Protein AF-A0A354D2M6-F1 (afdb_monomer_lite)

Radius of gyration: 13.36 Å; chains: 1; bounding box: 38×28×26 Å

Sequence (64 aa):
MSLLHKPTYYLWRSDFSSQEEFEAERKKYTDIGFRVVTFSDGDPDADIHNGIRALIKNHLSDTD

Secondary structure (DSSP, 8-state):
----PPPEEEEEGGG-SSHHHHHHHHHHHHHTT-EEEEE----TTTHHHHHHHHHHHHHHTT--

Foldseek 3Di:
DPPPQAAEDEEEPVVDPDPVVRVVVQVVSVVVRHHYHYHYDDDPVPGVVVVVVVVVCSVVVSVD

Structure (mmCIF, N/CA/C/O backbone):
data_AF-A0A354D2M6-F1
#
_entry.id   AF-A0A354D2M6-F1
#
loop_
_atom_site.group_PDB
_atom_site.id
_atom_site.type_symbol
_atom_site.label_atom_id
_atom_site.label_alt_id
_atom_site.label_comp_id
_atom_site.label_asym_id
_atom_site.label_entity_id
_atom_site.label_seq_id
_atom_site.pdbx_PDB_ins_code
_atom_site.Cartn_x
_atom_site.Cartn_y
_atom_site.Cartn_z
_atom_site.occupancy
_atom_site.B_iso_or_equiv
_atom_site.auth_seq_id
_atom_site.auth_comp_id
_atom_site.auth_asym_id
_atom_site.auth_atom_id
_atom_site.pdbx_PDB_model_num
ATOM 1 N N . MET A 1 1 ? -21.729 -18.085 -2.208 1.00 41.59 1 MET A N 1
ATOM 2 C CA . MET A 1 1 ? -21.078 -17.198 -1.224 1.00 41.59 1 MET A CA 1
ATOM 3 C C . MET A 1 1 ? -20.019 -16.435 -1.987 1.00 41.59 1 MET A C 1
ATOM 5 O O . MET A 1 1 ? -19.027 -17.042 -2.353 1.00 41.59 1 MET A O 1
ATOM 9 N N . SER A 1 2 ? -20.267 -15.175 -2.341 1.00 52.81 2 SER A N 1
ATOM 10 C CA . SER A 1 2 ? -19.217 -14.329 -2.913 1.00 52.81 2 SER A CA 1
ATOM 11 C C . SER A 1 2 ? -18.167 -14.121 -1.826 1.00 52.81 2 SER A C 1
ATOM 13 O O . SER A 1 2 ? -18.486 -13.531 -0.790 1.00 52.81 2 SER A O 1
ATOM 15 N N . LEU A 1 3 ? -16.959 -14.650 -2.016 1.00 55.91 3 LEU A N 1
ATOM 16 C CA . LEU A 1 3 ? -15.805 -14.244 -1.223 1.00 55.91 3 LEU A CA 1
ATOM 17 C C . LEU A 1 3 ? -15.707 -12.723 -1.379 1.00 55.91 3 LEU A C 1
ATOM 19 O O . LEU A 1 3 ? -15.543 -12.220 -2.487 1.00 55.91 3 LEU A O 1
ATOM 23 N N . LEU A 1 4 ? -15.965 -11.979 -0.301 1.00 59.94 4 LEU A N 1
ATOM 24 C CA . LEU A 1 4 ? -15.915 -10.523 -0.336 1.00 59.94 4 LEU A CA 1
ATOM 25 C C . LEU A 1 4 ? -14.438 -10.143 -0.488 1.00 59.94 4 LEU A C 1
ATOM 27 O O . LEU A 1 4 ? -13.680 -10.154 0.481 1.00 59.94 4 LEU A O 1
ATOM 31 N N . HIS A 1 5 ? -14.043 -9.916 -1.735 1.00 73.62 5 HIS A N 1
ATOM 32 C CA . HIS A 1 5 ? -12.701 -9.554 -2.165 1.00 73.62 5 HIS A CA 1
ATOM 33 C C . HIS A 1 5 ? -12.174 -8.409 -1.299 1.00 73.62 5 HIS A C 1
ATOM 35 O O . HIS A 1 5 ? -12.800 -7.344 -1.218 1.00 73.62 5 HIS A O 1
ATOM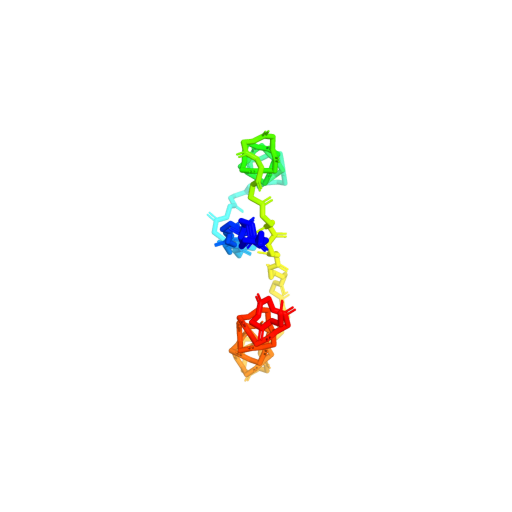 41 N N . LYS A 1 6 ? -11.049 -8.617 -0.605 1.00 77.50 6 LYS A N 1
ATOM 42 C CA . LYS A 1 6 ? -10.478 -7.550 0.223 1.00 77.50 6 LYS A CA 1
ATOM 43 C C . LYS A 1 6 ? -9.954 -6.461 -0.714 1.00 77.50 6 LYS A C 1
ATOM 45 O O . LYS A 1 6 ? -9.185 -6.768 -1.627 1.00 77.50 6 LYS A O 1
ATOM 50 N N . PRO A 1 7 ? -10.344 -5.192 -0.533 1.00 85.38 7 PRO A N 1
ATOM 51 C CA . PRO A 1 7 ? -9.807 -4.127 -1.362 1.00 85.38 7 PRO A CA 1
ATOM 52 C C . PRO A 1 7 ? -8.291 -4.025 -1.147 1.00 85.38 7 PRO A C 1
ATOM 54 O O . PRO A 1 7 ? -7.784 -4.221 -0.038 1.00 85.38 7 PRO A O 1
ATOM 57 N N . THR A 1 8 ? -7.555 -3.752 -2.225 1.00 87.38 8 THR A N 1
ATOM 58 C CA . THR A 1 8 ? -6.093 -3.625 -2.184 1.00 87.38 8 THR A CA 1
ATOM 59 C C . THR A 1 8 ? -5.695 -2.152 -2.185 1.00 87.38 8 THR A C 1
ATOM 61 O O . THR A 1 8 ? -6.197 -1.380 -3.000 1.00 87.38 8 THR A O 1
ATOM 64 N N . TYR A 1 9 ? -4.791 -1.771 -1.283 1.00 88.44 9 TYR A N 1
ATOM 65 C CA . TYR A 1 9 ? -4.212 -0.431 -1.193 1.00 88.44 9 TYR A CA 1
ATOM 66 C C . TYR A 1 9 ? -2.712 -0.484 -1.489 1.00 88.44 9 TYR A C 1
ATOM 68 O O . TYR A 1 9 ? -1.996 -1.327 -0.941 1.00 88.44 9 TYR A O 1
ATOM 76 N N . TYR A 1 10 ? -2.240 0.407 -2.356 1.00 86.38 10 TYR A N 1
ATOM 77 C CA . TYR A 1 10 ? -0.855 0.443 -2.819 1.00 86.38 10 TYR A CA 1
ATOM 78 C C . TYR A 1 10 ? -0.111 1.613 -2.183 1.00 86.38 10 TYR A C 1
ATOM 80 O O . TYR A 1 10 ? -0.638 2.720 -2.115 1.00 86.38 10 TYR A O 1
ATOM 88 N N . LEU A 1 11 ? 1.112 1.357 -1.725 1.00 87.88 11 LEU A N 1
ATOM 89 C CA . LEU A 1 11 ? 1.985 2.343 -1.095 1.00 87.88 11 LEU A CA 1
ATOM 90 C C . LEU A 1 11 ? 3.371 2.302 -1.737 1.00 87.88 11 LEU A C 1
ATOM 92 O O . LEU A 1 11 ? 3.976 1.231 -1.791 1.00 87.88 11 LEU A O 1
ATOM 96 N N . TRP A 1 12 ? 3.908 3.453 -2.138 1.00 87.00 12 TRP A N 1
ATOM 97 C CA . TRP A 1 12 ? 5.338 3.602 -2.409 1.00 87.00 12 TRP A CA 1
ATOM 98 C C . TRP A 1 12 ? 6.048 4.105 -1.163 1.00 87.00 12 TRP A C 1
ATOM 100 O O . TRP A 1 12 ? 5.600 5.044 -0.512 1.00 87.00 12 TRP A O 1
ATOM 110 N N . ARG A 1 13 ? 7.185 3.497 -0.820 1.00 85.81 13 ARG A N 1
ATOM 111 C CA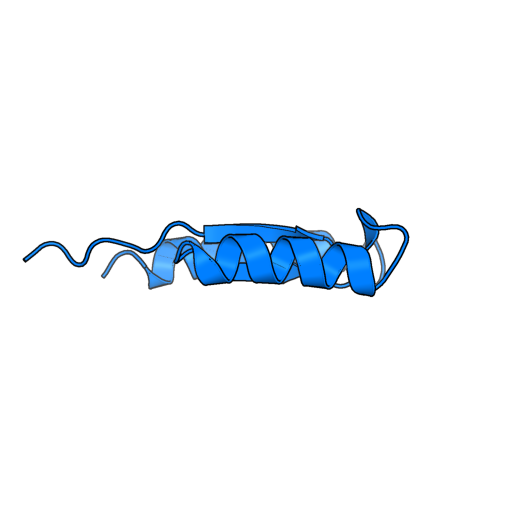 . ARG A 1 13 ? 7.979 3.930 0.333 1.00 85.81 13 ARG A CA 1
ATOM 112 C C . ARG A 1 13 ? 8.483 5.366 0.167 1.00 85.81 13 ARG A C 1
ATOM 114 O O . ARG A 1 13 ? 8.563 6.078 1.166 1.00 85.81 13 ARG A O 1
ATOM 121 N N . SER A 1 14 ? 8.779 5.766 -1.066 1.00 84.62 14 SER A N 1
ATOM 122 C CA . SER A 1 14 ? 9.325 7.074 -1.448 1.00 84.62 14 SER A CA 1
ATOM 123 C C . SER A 1 14 ? 8.336 8.234 -1.295 1.00 84.62 14 SER A C 1
ATOM 125 O O . SER A 1 14 ?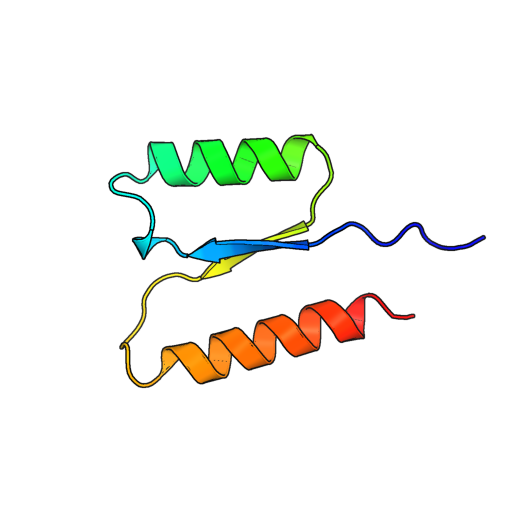 8.772 9.376 -1.202 1.00 84.62 14 SER A O 1
ATOM 127 N N . ASP A 1 15 ? 7.030 7.960 -1.191 1.00 86.81 15 ASP A N 1
ATOM 128 C CA . ASP A 1 15 ? 6.014 8.987 -0.901 1.00 86.81 15 ASP A CA 1
ATOM 129 C C . ASP A 1 15 ? 6.086 9.507 0.548 1.00 86.81 15 ASP A C 1
ATOM 131 O O . ASP A 1 15 ? 5.430 10.489 0.894 1.00 86.81 15 ASP A O 1
ATOM 135 N N . PHE A 1 16 ? 6.870 8.855 1.415 1.00 87.81 16 PHE A N 1
ATOM 136 C CA . PHE A 1 16 ? 6.932 9.154 2.844 1.00 87.81 16 PHE A CA 1
ATOM 137 C C . PHE A 1 16 ? 8.328 9.602 3.258 1.00 87.81 16 PHE A C 1
ATOM 139 O O . PHE A 1 16 ? 9.317 8.890 3.057 1.00 87.81 16 PHE A O 1
ATOM 146 N N . SER A 1 17 ? 8.388 10.734 3.955 1.00 88.88 17 SER A N 1
ATOM 147 C CA . SER A 1 17 ? 9.632 11.302 4.483 1.00 88.88 17 SER A CA 1
ATOM 148 C C . SER A 1 17 ? 10.289 10.410 5.543 1.00 88.88 17 SER A C 1
ATOM 150 O O . SER A 1 17 ? 11.514 10.380 5.650 1.00 88.88 17 SER A O 1
ATOM 152 N N . SER A 1 18 ? 9.492 9.639 6.293 1.00 92.50 18 SER A N 1
ATOM 153 C CA . SER A 1 18 ? 9.962 8.833 7.428 1.00 92.50 18 SER A CA 1
ATOM 154 C C . SER A 1 18 ? 9.411 7.406 7.408 1.00 92.50 18 SER A C 1
ATOM 156 O O . SER A 1 18 ? 8.352 7.130 6.845 1.00 92.50 18 SER A O 1
ATOM 158 N N . GLN A 1 19 ? 10.126 6.481 8.058 1.00 90.56 19 GLN A N 1
ATOM 159 C CA . GLN A 1 19 ? 9.691 5.082 8.181 1.00 90.56 19 GLN A CA 1
ATOM 160 C C . GLN A 1 19 ? 8.426 4.963 9.035 1.00 90.56 19 GLN A C 1
ATOM 162 O O . GLN A 1 19 ? 7.512 4.224 8.682 1.00 90.56 19 GLN A O 1
ATOM 167 N N . GLU A 1 20 ? 8.352 5.740 10.114 1.00 96.12 20 GLU A N 1
ATOM 168 C CA . GLU A 1 20 ? 7.201 5.766 11.018 1.00 96.12 20 GLU A CA 1
ATOM 169 C C . GLU A 1 20 ? 5.917 6.216 10.308 1.00 96.12 20 GLU A C 1
ATOM 171 O O . GLU A 1 20 ? 4.870 5.601 10.498 1.00 96.12 20 GLU A O 1
ATOM 176 N N . GLU A 1 21 ? 5.993 7.234 9.444 1.00 94.75 21 GLU A N 1
ATOM 177 C CA . GLU A 1 21 ? 4.843 7.724 8.667 1.00 94.75 21 GLU A CA 1
ATOM 178 C C . GLU A 1 21 ? 4.328 6.659 7.691 1.00 94.75 21 GLU A C 1
ATOM 180 O O . GLU A 1 21 ? 3.126 6.395 7.618 1.00 94.75 21 GLU A O 1
ATOM 185 N N . PHE A 1 22 ? 5.245 5.987 6.995 1.00 93.50 22 PHE A N 1
ATOM 186 C CA . PHE A 1 22 ? 4.913 4.881 6.103 1.00 93.50 22 PHE A CA 1
ATOM 187 C C . PHE A 1 22 ? 4.250 3.714 6.851 1.00 93.50 22 PHE A C 1
ATOM 189 O O . PHE A 1 22 ? 3.241 3.165 6.399 1.00 93.50 22 PHE A O 1
ATOM 196 N N . GLU A 1 23 ? 4.789 3.326 8.009 1.00 94.94 23 GLU A N 1
ATOM 197 C CA . GLU A 1 23 ? 4.222 2.241 8.813 1.00 94.94 23 GLU A CA 1
ATOM 198 C C . GLU A 1 23 ? 2.875 2.610 9.428 1.00 94.94 23 GLU A C 1
ATOM 200 O O . GLU A 1 23 ? 1.992 1.751 9.497 1.00 94.94 23 GLU A O 1
ATOM 205 N N . ALA A 1 24 ? 2.679 3.870 9.819 1.00 96.75 24 ALA A N 1
ATOM 206 C CA . ALA A 1 24 ? 1.398 4.362 10.305 1.00 96.75 24 ALA A CA 1
ATOM 207 C C . ALA A 1 24 ? 0.310 4.247 9.225 1.00 96.75 24 ALA A C 1
ATOM 209 O O . ALA A 1 24 ? -0.761 3.697 9.497 1.00 96.75 24 ALA A O 1
ATOM 210 N N . GLU A 1 25 ? 0.591 4.675 7.989 1.00 95.44 25 GLU A N 1
ATOM 211 C CA . GLU A 1 25 ? -0.366 4.579 6.879 1.00 95.44 25 GLU A CA 1
ATOM 212 C C . GLU A 1 25 ? -0.620 3.114 6.483 1.00 95.44 25 GLU A C 1
ATOM 214 O O . GLU A 1 25 ? -1.768 2.684 6.339 1.00 95.44 25 GLU A O 1
ATOM 219 N N . ARG A 1 26 ? 0.437 2.293 6.398 1.00 94.88 26 ARG A N 1
ATOM 220 C CA . ARG A 1 26 ? 0.311 0.851 6.137 1.00 94.88 26 ARG A CA 1
ATOM 221 C C . ARG A 1 26 ? -0.549 0.160 7.197 1.00 94.88 26 ARG A C 1
ATOM 223 O O . ARG A 1 26 ? -1.407 -0.660 6.858 1.00 94.88 26 ARG A O 1
ATOM 230 N N . LYS A 1 27 ? -0.335 0.478 8.478 1.00 96.44 27 LYS A N 1
ATOM 231 C CA . LYS A 1 27 ? -1.087 -0.097 9.599 1.00 96.44 27 LYS A CA 1
ATOM 232 C C . LYS A 1 27 ? -2.548 0.331 9.563 1.00 96.44 27 LYS A C 1
ATOM 234 O O . LYS A 1 27 ? -3.408 -0.531 9.697 1.00 96.44 27 LYS A O 1
ATOM 239 N N . LYS A 1 28 ? -2.824 1.614 9.316 1.00 96.44 28 LYS A N 1
ATOM 240 C CA . LYS A 1 28 ? -4.183 2.156 9.181 1.00 96.44 28 LYS A CA 1
ATOM 241 C C . LYS A 1 28 ? -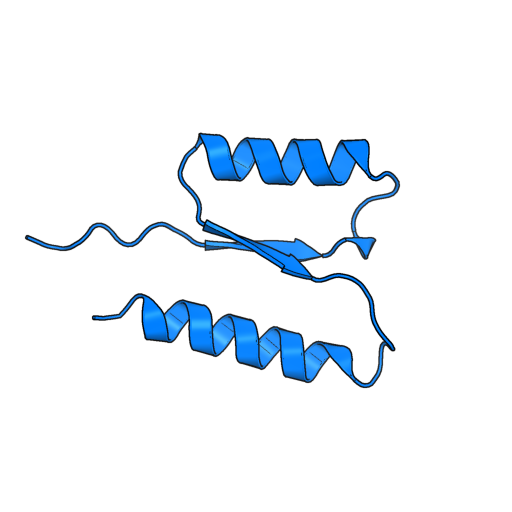5.010 1.362 8.170 1.00 96.44 28 LYS A C 1
ATOM 243 O O . LYS A 1 28 ? -6.098 0.917 8.513 1.00 96.44 28 LYS A O 1
ATOM 248 N N . TYR A 1 29 ? -4.487 1.130 6.963 1.00 93.31 29 TYR A N 1
ATOM 249 C CA . TYR A 1 29 ? -5.221 0.385 5.932 1.00 93.31 29 TYR A CA 1
ATOM 250 C C . TYR A 1 29 ? -5.322 -1.117 6.219 1.00 93.31 29 TYR A C 1
ATOM 252 O O . TYR A 1 29 ? -6.349 -1.734 5.937 1.00 93.31 29 TYR A O 1
ATOM 260 N N . THR A 1 30 ? -4.291 -1.706 6.828 1.00 92.81 30 THR A N 1
ATOM 261 C CA . THR A 1 30 ? -4.329 -3.118 7.239 1.00 92.81 30 THR A CA 1
ATOM 262 C C . THR A 1 30 ? -5.398 -3.359 8.312 1.00 92.81 30 THR A C 1
ATOM 264 O O . THR A 1 30 ? -6.131 -4.343 8.232 1.00 92.81 30 THR A O 1
ATOM 267 N N . ASP A 1 31 ? -5.520 -2.451 9.286 1.00 95.56 31 ASP A N 1
ATOM 268 C CA . ASP A 1 31 ? -6.479 -2.535 10.396 1.00 95.56 31 ASP A CA 1
ATOM 269 C C . ASP A 1 31 ? -7.937 -2.472 9.913 1.00 95.56 31 ASP A C 1
ATOM 271 O O . ASP A 1 31 ? -8.779 -3.250 10.356 1.00 95.56 31 ASP A O 1
ATOM 275 N N . ILE A 1 32 ? -8.217 -1.645 8.898 1.00 92.81 32 ILE A N 1
ATOM 276 C CA . ILE A 1 32 ? -9.544 -1.562 8.263 1.00 92.81 32 ILE A CA 1
ATOM 277 C C . ILE A 1 32 ? -9.802 -2.672 7.224 1.00 92.81 32 ILE A C 1
ATOM 279 O O . ILE A 1 32 ? -10.806 -2.645 6.513 1.00 92.81 32 ILE A O 1
ATOM 283 N N . GLY A 1 33 ? -8.913 -3.667 7.133 1.00 89.19 33 GLY A N 1
ATOM 284 C CA . GLY A 1 33 ? -9.135 -4.898 6.375 1.00 89.19 33 GLY A CA 1
ATOM 285 C C . GLY A 1 33 ? -8.650 -4.888 4.926 1.00 89.19 33 GLY A C 1
ATOM 286 O O . GLY A 1 33 ? -8.946 -5.839 4.197 1.00 89.19 33 GLY A O 1
ATOM 287 N N . PHE A 1 34 ? -7.892 -3.873 4.503 1.00 90.69 34 PHE A N 1
ATOM 288 C CA . PHE A 1 34 ? -7.297 -3.859 3.168 1.00 90.69 34 PHE A CA 1
ATOM 289 C C . PHE A 1 34 ? -6.104 -4.805 3.097 1.00 90.69 34 PHE A C 1
ATOM 291 O O . PHE A 1 34 ? -5.346 -4.997 4.051 1.00 90.69 34 PHE A O 1
ATOM 298 N N . ARG A 1 35 ? -5.880 -5.336 1.900 1.00 88.88 35 ARG A N 1
ATOM 299 C CA . ARG A 1 35 ? -4.586 -5.894 1.533 1.00 88.88 35 ARG A CA 1
ATOM 300 C C . ARG A 1 35 ? -3.656 -4.736 1.173 1.00 88.88 35 ARG A C 1
ATOM 302 O O . ARG A 1 35 ? -3.900 -4.047 0.190 1.00 88.88 35 ARG A O 1
ATOM 309 N N . VAL A 1 36 ? -2.599 -4.511 1.948 1.00 89.38 36 VAL A N 1
ATOM 310 C CA . VAL A 1 36 ? -1.648 -3.422 1.671 1.00 89.38 36 VAL A CA 1
ATOM 311 C C . VAL A 1 36 ? -0.414 -3.961 0.956 1.00 89.38 36 VAL A C 1
ATOM 313 O O . VAL A 1 36 ? 0.251 -4.867 1.458 1.00 89.38 36 VAL A O 1
ATOM 316 N N . VAL A 1 37 ? -0.112 -3.402 -0.213 1.00 86.50 37 VAL A N 1
ATOM 317 C CA . VAL A 1 37 ? 1.030 -3.774 -1.056 1.00 86.50 37 VAL A CA 1
ATOM 318 C C . VAL A 1 37 ? 2.003 -2.608 -1.088 1.00 86.50 37 VAL A C 1
ATOM 320 O O . VAL A 1 37 ? 1.622 -1.481 -1.394 1.00 86.50 37 VAL A O 1
ATOM 323 N N . THR A 1 38 ? 3.256 -2.888 -0.755 1.00 86.56 38 THR A N 1
ATOM 324 C CA . THR A 1 38 ? 4.289 -1.869 -0.580 1.00 86.56 38 THR A CA 1
ATOM 325 C C . THR A 1 38 ? 5.381 -2.018 -1.626 1.00 86.56 38 THR A C 1
ATOM 327 O O . THR A 1 38 ? 5.926 -3.111 -1.782 1.00 86.56 38 THR A O 1
ATOM 330 N N . PHE A 1 39 ? 5.730 -0.917 -2.280 1.00 80.38 39 PHE A N 1
ATOM 331 C CA . PHE A 1 39 ? 6.858 -0.812 -3.195 1.00 80.38 39 PHE A CA 1
ATOM 332 C C . PHE A 1 39 ? 8.001 -0.076 -2.499 1.00 80.38 39 PHE A C 1
ATOM 334 O O . PHE A 1 39 ? 7.800 1.003 -1.941 1.00 80.38 39 PHE A O 1
ATOM 341 N N . SER A 1 40 ? 9.186 -0.672 -2.510 1.00 72.25 40 SER A N 1
ATOM 342 C CA . SER A 1 40 ? 10.420 -0.029 -2.060 1.00 72.25 40 SER A CA 1
ATOM 343 C C . SER A 1 40 ? 11.178 0.403 -3.302 1.00 72.25 40 SER A C 1
ATOM 345 O O . SER A 1 40 ? 11.327 -0.418 -4.199 1.00 72.25 40 SER A O 1
ATOM 347 N N . ASP A 1 41 ? 11.638 1.652 -3.352 1.00 66.88 41 ASP A N 1
ATOM 348 C CA . ASP A 1 41 ? 12.446 2.164 -4.463 1.00 66.88 41 ASP A CA 1
ATOM 349 C C . ASP A 1 41 ? 13.694 1.281 -4.656 1.00 66.88 41 ASP A C 1
ATOM 351 O O . ASP A 1 41 ? 14.610 1.278 -3.828 1.00 66.88 41 ASP A O 1
ATOM 355 N N . GLY A 1 42 ? 13.693 0.472 -5.713 1.00 63.16 42 GLY A N 1
ATOM 356 C CA . GLY A 1 42 ? 14.892 0.086 -6.442 1.00 63.16 42 GLY A CA 1
ATOM 357 C C . GLY A 1 42 ? 15.075 1.009 -7.649 1.00 63.16 42 GLY A C 1
ATOM 358 O O . GLY A 1 42 ? 14.281 1.922 -7.858 1.00 63.16 42 GLY A O 1
ATOM 359 N N . ASP A 1 43 ? 16.143 0.782 -8.421 1.00 54.91 43 ASP A N 1
ATOM 360 C CA . ASP A 1 43 ? 16.542 1.612 -9.567 1.00 54.91 43 ASP A CA 1
ATOM 361 C C . ASP A 1 43 ? 15.331 2.090 -10.409 1.00 54.91 43 ASP A C 1
ATOM 363 O O . ASP A 1 43 ? 14.536 1.255 -10.864 1.00 54.91 43 ASP A O 1
ATOM 367 N N . PRO A 1 44 ? 15.169 3.413 -10.616 1.00 56.16 44 PRO A N 1
ATOM 368 C CA . PRO A 1 44 ? 13.941 4.009 -11.148 1.00 56.16 44 PRO A CA 1
ATOM 369 C C . PRO A 1 44 ? 13.575 3.528 -12.562 1.00 56.16 44 PRO A C 1
ATOM 371 O O . PRO A 1 44 ? 12.416 3.646 -12.961 1.00 56.16 44 PRO A O 1
ATOM 374 N N . ASP A 1 45 ? 14.525 2.950 -13.305 1.00 56.84 45 ASP A N 1
ATOM 375 C CA . ASP A 1 45 ? 14.313 2.407 -14.652 1.00 56.84 45 ASP A CA 1
ATOM 376 C C . ASP A 1 45 ? 13.796 0.949 -14.631 1.00 56.84 45 ASP A C 1
ATOM 378 O O . ASP A 1 45 ? 13.092 0.502 -15.540 1.00 56.84 45 ASP A O 1
ATOM 382 N N . ALA A 1 46 ? 14.080 0.193 -13.563 1.00 55.91 46 ALA A N 1
ATOM 383 C CA . ALA A 1 46 ? 13.722 -1.223 -13.440 1.00 55.91 46 ALA A CA 1
ATOM 384 C C . ALA A 1 46 ? 12.396 -1.470 -12.687 1.00 55.91 46 ALA A C 1
ATOM 386 O O . ALA A 1 46 ? 11.786 -2.539 -12.826 1.00 55.91 46 ALA A O 1
ATOM 387 N N . ASP A 1 47 ? 11.927 -0.501 -11.898 1.00 67.88 47 ASP A N 1
ATOM 388 C CA . ASP A 1 47 ? 10.906 -0.747 -10.874 1.00 67.88 47 ASP A CA 1
ATOM 389 C C . ASP A 1 47 ? 9.450 -0.649 -11.372 1.00 67.88 47 ASP A C 1
ATOM 391 O O . ASP A 1 47 ? 8.586 -1.417 -10.937 1.00 67.88 47 ASP A O 1
ATOM 395 N N . ILE A 1 48 ? 9.150 0.191 -12.372 1.00 70.88 48 ILE A N 1
ATOM 396 C CA . ILE A 1 48 ? 7.758 0.388 -12.831 1.00 70.88 48 ILE A CA 1
ATOM 397 C C . ILE A 1 48 ? 7.147 -0.874 -13.460 1.00 70.88 48 ILE A C 1
ATOM 399 O O . ILE A 1 48 ? 5.965 -1.171 -13.270 1.00 70.88 48 ILE A O 1
ATOM 403 N N . HIS A 1 49 ? 7.957 -1.678 -14.154 1.00 69.12 49 HIS A N 1
ATOM 404 C CA . HIS A 1 49 ? 7.516 -2.951 -14.726 1.00 69.12 49 HIS A CA 1
ATOM 405 C C . HIS A 1 49 ? 7.179 -3.984 -13.644 1.00 69.12 49 HIS A C 1
AT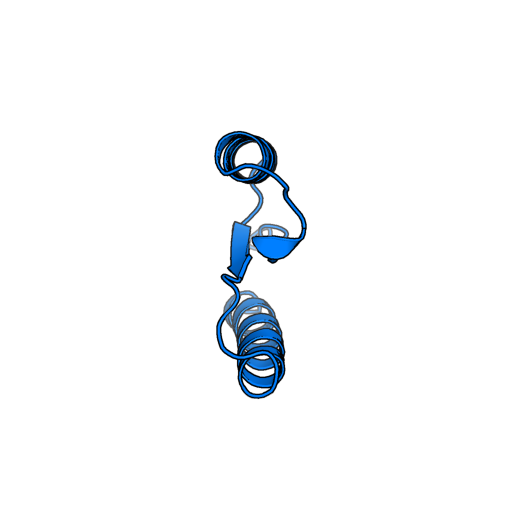OM 407 O O . HIS A 1 49 ? 6.214 -4.742 -13.795 1.00 69.12 49 HIS A O 1
ATOM 413 N N . ASN A 1 50 ? 7.939 -4.010 -12.546 1.00 69.88 50 ASN A N 1
ATOM 414 C CA . ASN A 1 50 ? 7.650 -4.863 -11.394 1.00 69.88 50 ASN A CA 1
ATOM 415 C C . ASN A 1 50 ? 6.403 -4.375 -10.654 1.00 69.88 50 ASN A C 1
ATOM 417 O O . ASN A 1 50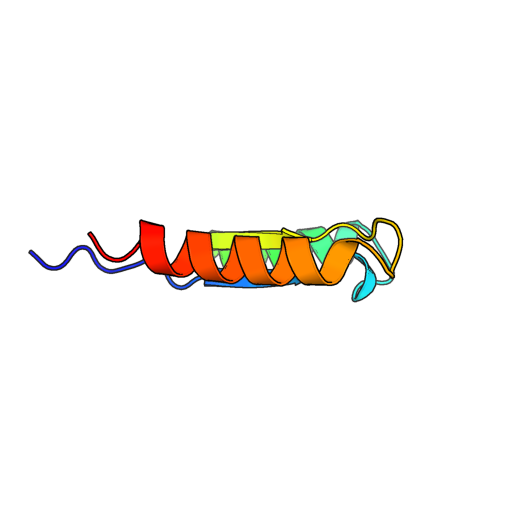 ? 5.546 -5.195 -10.319 1.00 69.88 50 ASN A O 1
ATOM 421 N N . GLY A 1 51 ? 6.256 -3.054 -10.515 1.00 71.75 51 GLY A N 1
ATOM 422 C CA . GLY A 1 51 ? 5.058 -2.395 -10.009 1.00 71.75 51 GLY A CA 1
ATOM 423 C C . GLY A 1 51 ? 3.801 -2.848 -10.742 1.00 71.75 51 GLY A C 1
ATOM 424 O O . GLY A 1 51 ? 2.918 -3.467 -10.151 1.00 71.75 51 GLY A O 1
ATOM 425 N N . ILE A 1 52 ? 3.761 -2.648 -12.061 1.00 78.00 52 ILE A N 1
ATOM 426 C CA . ILE A 1 52 ? 2.617 -3.016 -12.906 1.00 78.00 52 ILE A CA 1
ATOM 427 C C . ILE A 1 52 ? 2.360 -4.532 -12.886 1.00 78.00 52 ILE A C 1
ATOM 429 O O . ILE A 1 52 ? 1.209 -4.960 -12.787 1.00 78.00 52 ILE A O 1
ATOM 433 N N . ARG A 1 53 ? 3.400 -5.380 -12.920 1.00 73.62 53 ARG A N 1
ATOM 434 C CA . ARG A 1 53 ? 3.221 -6.841 -12.804 1.00 73.62 53 ARG A CA 1
ATOM 435 C C . ARG A 1 53 ? 2.620 -7.246 -11.461 1.00 73.62 53 ARG A C 1
ATOM 437 O O . ARG A 1 53 ? 1.792 -8.154 -11.430 1.00 73.62 53 ARG A O 1
ATOM 444 N N . ALA A 1 54 ? 3.028 -6.607 -10.368 1.00 72.12 54 ALA A N 1
ATOM 445 C CA . ALA A 1 54 ? 2.457 -6.851 -9.050 1.00 72.12 54 ALA A CA 1
ATOM 446 C C . ALA A 1 54 ? 0.992 -6.395 -8.983 1.00 72.12 54 ALA A C 1
ATOM 448 O O . ALA A 1 54 ? 0.167 -7.147 -8.468 1.00 72.12 54 ALA A O 1
ATOM 449 N N . LEU A 1 55 ? 0.651 -5.235 -9.568 1.00 74.94 55 LEU A N 1
ATOM 450 C CA . LEU A 1 55 ? -0.738 -4.770 -9.705 1.00 74.94 55 LEU A CA 1
ATOM 451 C C . LEU A 1 55 ? -1.603 -5.822 -10.414 1.00 74.94 55 LEU A C 1
ATOM 453 O O . LEU A 1 55 ? -2.629 -6.245 -9.884 1.00 74.94 55 LEU A O 1
ATOM 457 N N . ILE A 1 56 ? -1.154 -6.290 -11.584 1.00 77.25 56 ILE A N 1
ATOM 458 C CA . ILE A 1 56 ? -1.880 -7.274 -12.399 1.00 77.25 56 ILE A CA 1
ATOM 459 C C . ILE A 1 56 ? -2.039 -8.598 -11.643 1.00 77.25 56 ILE A C 1
ATOM 461 O O . ILE A 1 56 ? -3.143 -9.129 -11.565 1.00 77.25 56 ILE A O 1
ATOM 465 N N . LYS A 1 57 ? -0.964 -9.128 -11.042 1.00 72.19 57 LYS A N 1
ATOM 466 C CA . LYS A 1 57 ? -1.024 -10.376 -10.263 1.00 72.19 57 LYS A CA 1
ATOM 467 C C . LYS A 1 57 ? -1.973 -10.264 -9.077 1.00 72.19 57 LYS A C 1
ATOM 469 O O . LYS A 1 57 ? -2.765 -11.168 -8.861 1.00 72.19 57 LYS A O 1
ATOM 474 N N . ASN A 1 58 ? -1.918 -9.164 -8.331 1.00 69.88 58 ASN A N 1
ATOM 475 C CA . ASN A 1 58 ? -2.782 -8.981 -7.170 1.00 69.88 58 ASN A CA 1
ATOM 476 C C . ASN A 1 58 ? -4.256 -8.870 -7.546 1.00 69.88 58 ASN A C 1
ATOM 478 O O . ASN A 1 58 ? -5.085 -9.348 -6.786 1.00 69.88 58 ASN A O 1
ATOM 482 N N . HIS A 1 59 ? -4.567 -8.286 -8.703 1.00 73.94 59 HIS A N 1
ATOM 483 C CA . HIS A 1 59 ? -5.933 -8.210 -9.210 1.00 73.94 59 HIS A CA 1
ATOM 484 C C . HIS A 1 59 ? -6.439 -9.565 -9.739 1.00 73.94 59 HIS A C 1
ATOM 486 O O . HIS A 1 59 ? -7.577 -9.941 -9.486 1.00 73.94 59 HIS A O 1
ATOM 492 N N . LEU A 1 60 ? -5.583 -10.330 -10.428 1.00 69.06 60 LEU A N 1
ATOM 493 C CA . LEU A 1 60 ? -5.943 -11.643 -10.979 1.00 69.06 60 LEU A CA 1
ATOM 494 C C . LEU A 1 60 ? -6.040 -12.744 -9.914 1.00 69.06 60 LEU A C 1
ATOM 496 O O . LEU A 1 60 ? -6.928 -13.580 -9.998 1.00 69.06 60 LEU A O 1
ATOM 500 N N . SER A 1 61 ? -5.154 -12.759 -8.910 1.00 58.81 61 SER A N 1
ATOM 501 C CA . SER A 1 61 ? -5.174 -13.755 -7.819 1.00 58.81 61 SER A CA 1
ATOM 502 C C . SER A 1 61 ? -6.375 -13.640 -6.883 1.00 58.81 61 SER A C 1
ATOM 504 O O . SER A 1 61 ? -6.543 -14.476 -6.006 1.00 58.81 61 SER A O 1
ATOM 506 N N . ASP A 1 62 ? -7.152 -12.580 -7.029 1.00 54.34 62 ASP A N 1
ATOM 507 C CA . ASP A 1 62 ? -8.287 -12.257 -6.175 1.00 54.34 62 ASP A CA 1
ATOM 508 C C . ASP A 1 62 ? -9.608 -12.462 -6.980 1.00 54.34 62 ASP A C 1
ATOM 510 O O . ASP A 1 62 ? -10.703 -12.468 -6.433 1.00 54.34 62 ASP A O 1
ATOM 514 N N . THR A 1 63 ? -9.506 -12.808 -8.280 1.00 50.59 63 THR A N 1
ATOM 515 C CA . THR A 1 63 ? -10.626 -13.202 -9.165 1.00 50.59 63 THR A CA 1
ATOM 516 C C . THR A 1 63 ? -10.789 -14.738 -9.304 1.00 50.59 63 THR A C 1
ATOM 518 O O . THR A 1 63 ? -10.909 -15.232 -10.427 1.00 50.59 63 THR A O 1
ATOM 521 N N . ASP A 1 64 ? -10.799 -15.496 -8.198 1.00 45.34 64 ASP A N 1
ATOM 522 C CA . ASP A 1 64 ? -11.214 -16.924 -8.156 1.00 45.34 64 ASP A CA 1
ATOM 523 C C . ASP A 1 64 ? -12.383 -17.144 -7.178 1.00 45.34 64 ASP A C 1
ATOM 525 O O . ASP A 1 64 ? -12.292 -16.675 -6.017 1.00 45.34 64 ASP A O 1
#

pLDDT: mean 78.0, std 14.87, range [41.59, 96.75]